Protein AF-A0A1G1JF28-F1 (afdb_monomer)

Secondary structure (DSSP, 8-state):
-----------------------------PPPP--PPPHHHHHHHHHHHH-STTTT-SS-HHHHSSGGGSPPHHHHTTS-HHHHHHHHHHHHHHHTTS-----TTSHHHHHHHHHHHHHHHTT-

Sequence (124 aa):
MKIPLLNRFMLSTGLTAVVLFGGAPGNFFGPPAASAASADVVAQGRELFKKKEGLGAKFACILCHKKKKAIKRSVVEKLDDAALAKVINKQIVAKSKGAKGIAEDGEQMQALIAYIRQEHITKG

Mean predicted aligned error: 14.96 Å

pLDDT: mean 72.87, std 17.5, range [36.94, 92.56]

Structure (mmCIF, N/CA/C/O backbone):
data_AF-A0A1G1JF28-F1
#
_entry.id   AF-A0A1G1JF28-F1
#
loop_
_atom_site.group_PDB
_atom_site.id
_atom_site.type_symbol
_atom_site.label_atom_id
_atom_site.label_alt_id
_atom_site.label_comp_id
_atom_site.label_asym_id
_atom_site.label_entity_id
_atom_site.label_seq_id
_atom_site.pdbx_PDB_ins_code
_atom_site.Cartn_x
_atom_site.Cartn_y
_atom_site.Cartn_z
_atom_site.occupancy
_atom_site.B_iso_or_equiv
_atom_site.auth_seq_id
_atom_site.auth_comp_id
_atom_site.auth_asym_id
_atom_site.auth_atom_id
_atom_site.pdbx_PDB_model_num
ATOM 1 N N . MET A 1 1 ? 17.512 -5.490 63.084 1.00 36.94 1 MET A N 1
ATOM 2 C CA . MET A 1 1 ? 18.983 -5.667 63.087 1.00 36.94 1 MET A CA 1
ATOM 3 C C . MET A 1 1 ? 19.350 -6.823 62.156 1.00 36.94 1 MET A C 1
ATOM 5 O O . MET A 1 1 ? 18.673 -7.835 62.228 1.00 36.94 1 MET A O 1
ATOM 9 N N . LYS A 1 2 ? 20.426 -6.652 61.364 1.00 42.00 2 LYS A N 1
ATOM 10 C CA . LYS A 1 2 ? 21.277 -7.664 60.681 1.00 42.00 2 LYS A CA 1
ATOM 11 C C . LYS A 1 2 ? 20.733 -8.472 59.475 1.00 42.00 2 LYS A C 1
ATOM 13 O O . LYS A 1 2 ? 20.124 -9.518 59.627 1.00 42.00 2 LYS A O 1
ATOM 18 N N . ILE A 1 3 ? 21.119 -8.000 58.282 1.00 57.66 3 ILE A N 1
ATOM 19 C CA . ILE A 1 3 ? 21.599 -8.776 57.105 1.00 57.66 3 ILE A CA 1
ATOM 20 C C . ILE A 1 3 ? 23.051 -9.203 57.452 1.00 57.66 3 ILE A C 1
ATOM 22 O O . ILE A 1 3 ? 23.701 -8.364 58.095 1.00 57.66 3 ILE A O 1
ATOM 26 N N . PRO A 1 4 ? 23.596 -10.417 57.150 1.00 54.12 4 PRO A N 1
ATOM 27 C CA . PRO A 1 4 ? 24.057 -10.808 55.789 1.00 54.12 4 PRO A CA 1
ATOM 28 C C . PRO A 1 4 ? 24.115 -12.350 55.526 1.00 54.12 4 PRO A C 1
ATOM 30 O O . PRO A 1 4 ? 23.864 -13.135 56.428 1.00 54.12 4 PRO A O 1
ATOM 33 N N . LEU A 1 5 ? 24.252 -12.902 54.312 1.00 49.56 5 LEU A N 1
ATOM 34 C CA . LEU A 1 5 ? 25.446 -13.088 53.459 1.00 49.56 5 LEU A CA 1
ATOM 35 C C . LEU A 1 5 ? 24.968 -13.919 52.239 1.00 49.56 5 LEU A C 1
ATOM 37 O O . LEU A 1 5 ? 24.290 -14.925 52.413 1.00 49.56 5 LEU A O 1
ATOM 41 N N . LEU A 1 6 ? 25.138 -13.455 50.998 1.00 52.81 6 LEU A N 1
ATOM 42 C CA . LEU A 1 6 ? 26.153 -13.956 50.051 1.00 52.81 6 LEU A CA 1
ATOM 43 C C . LEU A 1 6 ? 26.398 -15.473 50.113 1.00 52.81 6 LEU A C 1
ATOM 45 O O . LEU A 1 6 ? 27.219 -15.929 50.903 1.00 52.81 6 LEU A O 1
ATOM 49 N N . ASN A 1 7 ? 25.779 -16.220 49.192 1.00 49.62 7 ASN A N 1
ATOM 50 C CA . ASN A 1 7 ? 26.238 -17.559 48.836 1.00 49.62 7 ASN A CA 1
ATOM 51 C C . ASN A 1 7 ? 26.947 -17.497 47.479 1.00 49.62 7 ASN A C 1
ATOM 53 O O . ASN A 1 7 ? 26.349 -17.235 46.435 1.00 49.62 7 ASN A O 1
ATOM 57 N N . ARG A 1 8 ? 28.264 -17.660 47.550 1.00 55.97 8 ARG A N 1
ATOM 58 C CA . ARG A 1 8 ? 29.232 -17.680 46.459 1.00 55.97 8 ARG A CA 1
ATOM 59 C C . ARG A 1 8 ? 29.642 -19.143 46.256 1.00 55.97 8 ARG A C 1
ATOM 61 O O . ARG A 1 8 ? 29.697 -19.881 47.230 1.00 55.97 8 ARG A O 1
ATOM 68 N N . PHE A 1 9 ? 30.020 -19.482 45.024 1.00 48.28 9 PHE A N 1
ATOM 69 C CA . PHE A 1 9 ? 30.636 -20.743 44.580 1.00 48.28 9 PHE A CA 1
ATOM 70 C C . PHE A 1 9 ? 29.709 -21.952 44.373 1.00 48.28 9 PHE A C 1
ATOM 72 O O . PHE A 1 9 ? 29.339 -22.637 45.314 1.00 48.28 9 PHE A O 1
ATOM 79 N N . MET A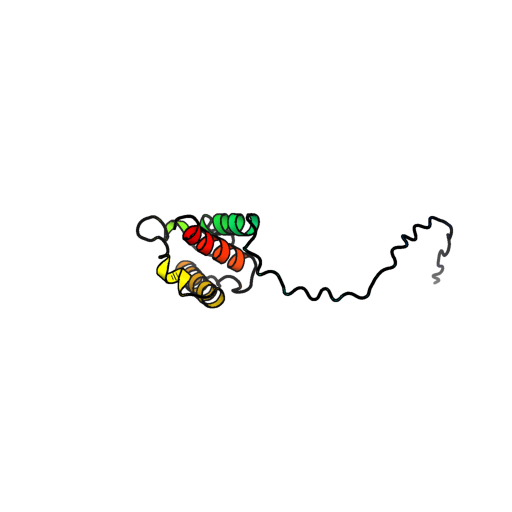 1 10 ? 29.542 -22.351 43.109 1.00 46.59 10 MET A N 1
ATOM 80 C CA . MET A 1 10 ? 30.342 -23.474 42.614 1.00 46.59 10 MET A CA 1
ATOM 81 C C . MET A 1 10 ? 30.805 -23.224 41.177 1.00 46.59 10 MET A C 1
ATOM 83 O O . MET A 1 10 ? 30.052 -22.824 40.295 1.00 46.59 10 MET A O 1
ATOM 87 N N . LEU A 1 11 ? 32.109 -23.410 41.032 1.00 48.62 11 LEU A N 1
ATOM 88 C CA . LEU A 1 11 ? 32.923 -23.455 39.830 1.00 48.62 11 LEU A CA 1
ATOM 89 C C . LEU A 1 11 ? 32.964 -24.918 39.346 1.00 48.62 11 LEU A C 1
ATOM 91 O O . LEU A 1 11 ? 32.755 -25.811 40.166 1.00 48.62 11 LEU A O 1
ATOM 95 N N . SER A 1 12 ? 33.409 -25.133 38.100 1.00 40.94 12 SER A N 1
ATOM 96 C CA . SER A 1 12 ? 33.856 -26.420 37.518 1.00 40.94 12 SER A CA 1
ATOM 97 C C . SER A 1 12 ? 32.749 -27.209 36.795 1.00 40.94 12 SER A C 1
ATOM 99 O O . SER A 1 12 ? 31.696 -27.433 37.367 1.00 40.94 12 SER A O 1
ATOM 101 N N . THR A 1 13 ? 32.883 -27.689 35.556 1.00 51.03 13 THR A N 1
ATOM 102 C CA . THR A 1 13 ? 33.975 -27.679 34.566 1.00 51.03 13 THR A CA 1
ATOM 103 C C . THR A 1 13 ? 33.406 -28.096 33.201 1.00 51.03 13 THR A C 1
ATOM 105 O O . THR A 1 13 ? 32.507 -28.925 33.144 1.00 51.03 13 THR A O 1
ATOM 108 N N . GLY A 1 14 ? 34.022 -27.603 32.121 1.00 44.19 14 GLY A N 1
ATOM 109 C CA . GLY A 1 14 ? 34.238 -28.365 30.884 1.00 44.19 14 GLY A CA 1
ATOM 110 C C . GLY A 1 14 ? 33.132 -28.320 29.823 1.00 44.19 14 GLY A C 1
ATOM 111 O O . GLY A 1 14 ? 32.048 -28.848 30.006 1.00 44.19 14 GLY A O 1
ATOM 112 N N . LEU A 1 15 ? 33.435 -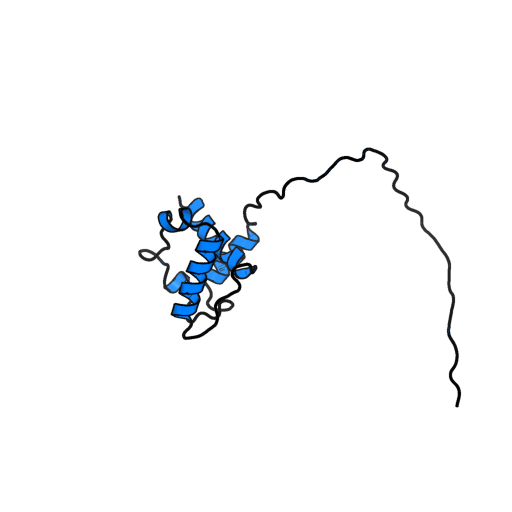27.780 28.643 1.00 54.00 15 LEU A N 1
ATOM 113 C CA . LEU A 1 15 ? 34.015 -28.577 27.560 1.00 54.00 15 LEU A CA 1
ATOM 114 C C . LEU A 1 15 ? 34.374 -27.643 26.399 1.00 54.00 15 LEU A C 1
ATOM 116 O O . LEU A 1 15 ? 33.573 -26.851 25.911 1.00 54.00 15 LEU A O 1
ATOM 120 N N . THR A 1 16 ? 35.630 -27.738 26.001 1.00 52.47 16 THR A N 1
ATOM 121 C CA . THR A 1 16 ? 36.274 -27.031 24.905 1.00 52.47 16 THR A CA 1
ATOM 122 C C . THR A 1 16 ? 35.661 -27.432 23.562 1.00 52.47 16 THR A C 1
ATOM 124 O O . THR A 1 16 ? 35.622 -28.614 23.236 1.00 52.47 16 THR A O 1
ATOM 127 N N . ALA A 1 17 ? 35.285 -26.456 22.739 1.00 48.19 17 ALA A N 1
ATOM 128 C CA . ALA A 1 17 ? 35.192 -26.631 21.292 1.00 48.19 17 ALA A CA 1
ATOM 129 C C . ALA A 1 17 ? 35.754 -25.377 20.615 1.00 48.19 17 ALA A C 1
ATOM 131 O O . ALA A 1 17 ? 35.035 -24.466 20.213 1.00 48.19 17 ALA A O 1
ATOM 132 N N . VAL A 1 18 ? 37.084 -25.320 20.549 1.00 48.59 18 VAL A N 1
ATOM 133 C CA . VAL A 1 18 ? 37.803 -24.424 19.643 1.00 48.59 18 VAL A CA 1
ATOM 134 C C . VAL A 1 18 ? 37.646 -25.011 18.244 1.00 48.59 18 VAL A C 1
ATOM 136 O O . VAL A 1 18 ? 38.226 -26.052 17.944 1.00 48.59 18 VAL A O 1
ATOM 139 N N . VAL A 1 19 ? 36.859 -24.357 17.392 1.00 53.56 19 VAL A N 1
ATOM 140 C CA . VAL A 1 19 ? 36.874 -24.628 15.953 1.00 53.56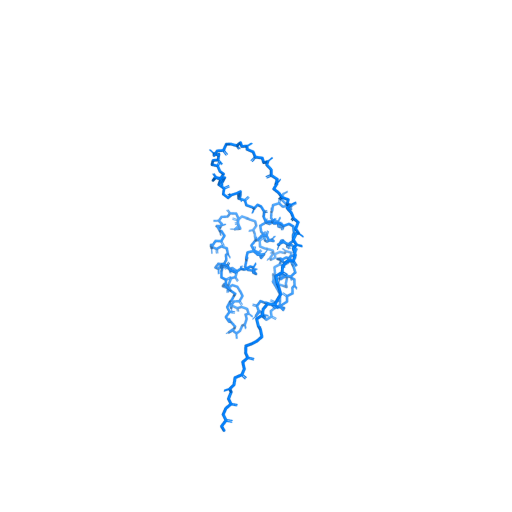 19 VAL A CA 1
ATOM 141 C C . VAL A 1 19 ? 37.878 -23.667 15.324 1.00 53.56 19 VAL A C 1
ATOM 143 O O . VAL A 1 19 ? 37.639 -22.468 15.203 1.00 53.56 19 VAL A O 1
ATOM 146 N N . LEU A 1 20 ? 39.040 -24.218 14.981 1.00 49.12 20 LEU A N 1
ATOM 147 C CA . LEU A 1 20 ? 40.067 -23.597 14.157 1.00 49.12 20 LEU A CA 1
ATOM 148 C C . LEU A 1 20 ? 39.579 -23.552 12.703 1.00 49.12 20 LEU A C 1
ATOM 150 O O . LEU A 1 20 ? 39.609 -24.569 12.019 1.00 49.12 20 LEU A O 1
ATOM 154 N N . PHE A 1 21 ? 39.215 -22.371 12.211 1.00 50.88 21 PHE A N 1
ATOM 155 C CA . PHE A 1 21 ? 39.352 -22.051 10.791 1.00 50.88 21 PHE A CA 1
ATOM 156 C C . PHE A 1 21 ? 40.107 -20.731 10.674 1.00 50.88 21 PHE A C 1
ATOM 158 O O . PHE A 1 21 ? 39.568 -19.651 10.903 1.00 50.88 21 PHE A O 1
ATOM 165 N N . GLY A 1 22 ? 41.400 -20.847 10.377 1.00 40.28 22 GLY A N 1
ATOM 166 C CA . GLY A 1 22 ? 42.190 -19.741 9.860 1.00 40.28 22 GLY A CA 1
ATOM 167 C C . GLY A 1 22 ? 41.814 -19.465 8.406 1.00 40.28 22 GLY A C 1
ATOM 168 O O . GLY A 1 22 ? 41.529 -20.395 7.653 1.00 40.28 22 GLY A O 1
ATOM 169 N N . GLY A 1 23 ? 41.849 -18.193 8.009 1.00 42.84 23 GLY A N 1
ATOM 170 C CA . GLY A 1 23 ? 41.817 -17.811 6.597 1.00 42.84 23 GLY A CA 1
ATOM 171 C C . GLY A 1 23 ? 41.100 -16.495 6.297 1.00 42.84 23 GLY A C 1
ATOM 172 O O . GLY A 1 23 ? 39.893 -16.488 6.109 1.00 42.84 23 GLY A O 1
ATOM 173 N N . ALA A 1 24 ? 41.906 -15.441 6.135 1.00 50.19 24 ALA A N 1
ATOM 174 C CA . ALA A 1 24 ? 41.658 -14.182 5.418 1.00 50.19 24 ALA A CA 1
ATOM 175 C C . ALA A 1 24 ? 40.762 -13.084 6.058 1.00 50.19 24 ALA A C 1
ATOM 177 O O . ALA A 1 24 ? 39.587 -13.308 6.343 1.00 50.19 24 ALA A O 1
ATOM 178 N N . PRO A 1 25 ? 41.271 -11.835 6.173 1.00 58.50 25 PRO A N 1
ATOM 179 C CA . PRO A 1 25 ? 40.449 -10.645 6.354 1.00 58.50 25 PRO A CA 1
ATOM 180 C C . PRO A 1 25 ? 39.892 -10.231 4.985 1.00 58.50 25 PRO A C 1
ATOM 182 O O . PRO A 1 25 ? 40.537 -9.528 4.210 1.00 58.50 25 PRO A O 1
ATOM 185 N N . GLY A 1 26 ? 38.705 -10.730 4.655 1.00 42.88 26 GLY A N 1
ATOM 186 C CA . GLY A 1 26 ? 37.982 -10.372 3.440 1.00 42.88 26 GLY A CA 1
ATOM 187 C C . GLY A 1 26 ? 36.751 -9.548 3.778 1.00 42.88 26 GLY A C 1
ATOM 188 O O . GLY A 1 26 ? 35.816 -10.057 4.388 1.00 42.88 26 GLY A O 1
ATOM 189 N N . ASN A 1 27 ? 36.761 -8.279 3.371 1.00 59.75 27 ASN A N 1
ATOM 190 C CA . ASN A 1 27 ? 35.597 -7.402 3.294 1.00 59.75 27 ASN A CA 1
ATOM 191 C C . ASN A 1 27 ? 34.347 -8.149 2.798 1.00 59.75 27 ASN A C 1
ATOM 193 O O . ASN A 1 27 ? 34.251 -8.478 1.618 1.00 59.75 27 ASN A O 1
ATOM 197 N N . PHE A 1 28 ? 33.345 -8.286 3.663 1.00 55.09 28 PHE A N 1
ATOM 198 C CA . PHE A 1 28 ? 31.952 -8.471 3.256 1.00 55.09 28 PHE A CA 1
ATOM 199 C C . PHE A 1 28 ? 31.147 -7.214 3.607 1.00 55.09 28 PHE A C 1
ATOM 201 O O . PHE A 1 28 ? 30.182 -7.249 4.360 1.00 55.09 28 PHE A O 1
ATOM 208 N N . PHE A 1 29 ? 31.534 -6.081 3.015 1.00 55.16 29 PHE A N 1
ATOM 209 C CA . PHE A 1 29 ? 30.567 -5.041 2.658 1.00 55.16 29 PHE A CA 1
ATOM 210 C C . PHE A 1 29 ? 29.980 -5.430 1.299 1.00 55.16 29 PHE A C 1
ATOM 212 O O . PHE A 1 29 ? 30.320 -4.873 0.257 1.00 55.16 29 PHE A O 1
ATOM 219 N N . GLY A 1 30 ? 29.137 -6.463 1.306 1.00 40.84 30 GLY A N 1
ATOM 220 C CA . GLY A 1 30 ? 28.209 -6.664 0.204 1.00 40.84 30 GLY A CA 1
ATOM 221 C C . GLY A 1 30 ? 27.192 -5.519 0.254 1.00 40.84 30 GLY A C 1
ATOM 222 O O . GLY A 1 30 ? 26.640 -5.281 1.332 1.00 40.84 30 GLY A O 1
ATOM 223 N N . PRO A 1 31 ? 26.950 -4.775 -0.840 1.00 45.66 31 PRO A N 1
ATOM 224 C CA . PRO A 1 31 ? 25.845 -3.823 -0.875 1.00 45.66 31 PRO A CA 1
ATOM 225 C C . PRO A 1 31 ? 24.553 -4.568 -0.509 1.00 45.66 31 PRO A C 1
ATOM 227 O O . PRO A 1 31 ? 24.418 -5.737 -0.891 1.00 45.66 31 PRO A O 1
ATOM 230 N N . PRO A 1 32 ? 23.616 -3.949 0.236 1.00 45.78 32 PRO A N 1
ATOM 231 C CA . PRO A 1 32 ? 22.354 -4.599 0.542 1.00 45.78 32 PRO A CA 1
ATOM 232 C C . PRO A 1 32 ? 21.727 -5.011 -0.786 1.00 45.78 32 PRO A C 1
ATOM 234 O O . PRO A 1 32 ? 21.454 -4.166 -1.641 1.00 45.78 32 PRO A O 1
ATOM 237 N N . ALA A 1 33 ? 21.567 -6.322 -0.981 1.00 47.44 33 ALA A N 1
ATOM 238 C CA . ALA A 1 33 ? 20.788 -6.846 -2.082 1.00 47.44 33 ALA A CA 1
ATOM 239 C C . ALA A 1 33 ? 19.448 -6.114 -2.031 1.00 47.44 33 ALA A C 1
ATOM 241 O O . ALA A 1 33 ? 18.779 -6.139 -0.995 1.00 47.44 33 ALA A O 1
ATOM 242 N N . ALA A 1 34 ? 19.109 -5.401 -3.107 1.00 51.75 34 ALA A N 1
ATOM 243 C CA . ALA A 1 34 ? 17.794 -4.814 -3.286 1.00 51.75 34 ALA A CA 1
ATOM 244 C C . ALA A 1 34 ? 16.794 -5.968 -3.180 1.00 51.75 34 ALA A C 1
ATOM 246 O O . ALA A 1 34 ? 16.618 -6.746 -4.117 1.00 51.75 34 ALA A O 1
ATOM 247 N N . SER A 1 35 ? 16.264 -6.153 -1.973 1.00 48.59 35 SER A N 1
ATOM 248 C CA . SER A 1 35 ? 15.440 -7.293 -1.624 1.00 48.59 35 SER A CA 1
ATOM 249 C C . SER A 1 35 ? 14.144 -7.124 -2.390 1.00 48.59 35 SER A C 1
ATOM 251 O O . SER A 1 35 ? 13.306 -6.292 -2.040 1.00 48.59 35 SER A O 1
ATOM 253 N N . ALA A 1 36 ? 13.996 -7.872 -3.484 1.00 58.12 36 ALA A N 1
ATOM 254 C CA . ALA A 1 36 ? 12.677 -8.147 -4.016 1.00 58.12 36 ALA A CA 1
ATOM 255 C C . ALA A 1 36 ? 11.843 -8.649 -2.832 1.00 58.12 36 ALA A C 1
ATOM 257 O O . ALA A 1 36 ? 12.248 -9.602 -2.166 1.00 58.12 36 ALA A O 1
ATOM 258 N N . ALA A 1 37 ? 10.750 -7.947 -2.517 1.00 65.81 37 ALA A N 1
ATOM 2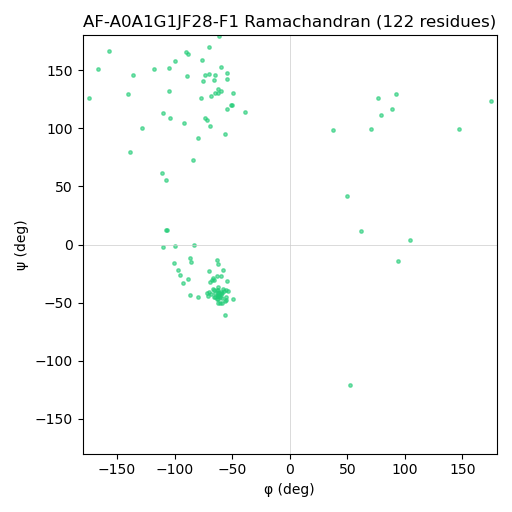59 C CA . ALA A 1 37 ? 9.962 -8.233 -1.326 1.00 65.81 37 ALA A CA 1
ATOM 260 C C . ALA A 1 37 ? 9.651 -9.734 -1.245 1.00 65.81 37 ALA A C 1
ATOM 262 O O . ALA A 1 37 ? 9.218 -10.335 -2.233 1.00 65.81 37 ALA A O 1
ATOM 263 N N . SER A 1 38 ? 9.904 -10.345 -0.084 1.00 80.31 38 SER A N 1
ATOM 264 C CA . SER A 1 38 ? 9.669 -11.776 0.095 1.00 80.31 38 SER A CA 1
ATOM 265 C C . SER A 1 38 ? 8.192 -12.109 -0.140 1.00 80.31 38 SER A C 1
ATOM 267 O O . SER A 1 38 ? 7.302 -11.276 0.067 1.00 80.31 38 SER A O 1
ATOM 269 N N . ALA A 1 39 ? 7.911 -13.342 -0.571 1.00 84.62 39 ALA A N 1
ATOM 270 C CA . ALA A 1 39 ? 6.541 -13.796 -0.819 1.00 84.62 39 ALA A CA 1
ATOM 271 C C . ALA A 1 39 ? 5.628 -13.597 0.408 1.00 84.62 39 ALA A C 1
ATOM 273 O O . ALA A 1 39 ? 4.443 -13.290 0.255 1.00 84.62 39 ALA A O 1
ATOM 274 N N . ASP A 1 40 ? 6.196 -13.688 1.613 1.00 86.25 40 ASP A N 1
ATOM 275 C CA . ASP A 1 40 ? 5.502 -13.442 2.877 1.00 86.25 40 ASP A CA 1
ATOM 276 C C . ASP A 1 40 ? 5.066 -11.979 3.030 1.00 86.25 40 ASP A C 1
ATOM 278 O O . ASP A 1 40 ? 3.910 -11.711 3.361 1.00 86.25 40 ASP A O 1
ATOM 282 N N . VAL A 1 41 ? 5.945 -11.022 2.715 1.00 89.00 41 VAL A N 1
ATOM 283 C CA . VAL A 1 41 ? 5.639 -9.579 2.767 1.00 89.00 41 VAL A CA 1
ATOM 284 C C . VAL A 1 41 ? 4.517 -9.230 1.787 1.00 89.00 41 VAL A C 1
ATOM 286 O O . VAL A 1 41 ? 3.602 -8.466 2.098 1.00 89.00 41 VAL A O 1
ATOM 289 N N . VAL A 1 42 ? 4.525 -9.848 0.608 1.00 89.44 42 VAL A N 1
ATOM 290 C CA . VAL A 1 42 ? 3.465 -9.670 -0.392 1.00 89.44 42 VAL A CA 1
ATOM 291 C C . VAL A 1 42 ? 2.151 -10.281 0.094 1.00 89.44 42 VAL A C 1
ATOM 293 O O . VAL A 1 42 ? 1.089 -9.674 -0.077 1.00 89.44 42 VAL A O 1
ATOM 296 N N . ALA A 1 43 ? 2.184 -11.476 0.691 1.00 90.19 43 ALA A N 1
ATOM 297 C CA . ALA A 1 43 ? 0.992 -12.124 1.230 1.00 90.19 43 ALA A CA 1
ATOM 298 C C . ALA A 1 43 ? 0.350 -11.276 2.339 1.00 90.19 43 ALA A C 1
ATOM 300 O O . ALA A 1 43 ? -0.864 -11.053 2.312 1.00 90.19 43 ALA A O 1
ATOM 301 N N . GLN A 1 44 ? 1.164 -10.716 3.237 1.00 89.69 44 GLN A N 1
ATOM 302 C CA . GLN A 1 44 ? 0.722 -9.748 4.244 1.00 89.69 44 GLN A CA 1
ATOM 303 C C . GLN A 1 44 ? 0.095 -8.507 3.597 1.00 89.69 44 GLN A C 1
ATOM 305 O O . GLN A 1 44 ? -1.00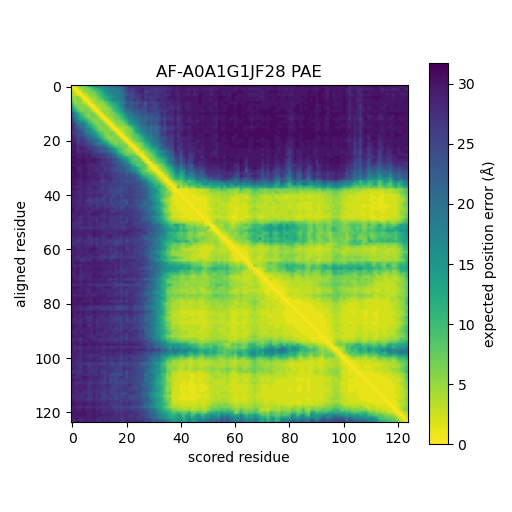5 -8.096 3.971 1.00 89.69 44 GLN A O 1
ATOM 310 N N . GLY A 1 45 ? 0.728 -7.949 2.562 1.00 90.38 45 GLY A N 1
ATOM 311 C CA . GLY A 1 45 ? 0.184 -6.821 1.807 1.00 90.38 45 GLY A CA 1
ATOM 312 C C . GLY A 1 45 ? -1.165 -7.128 1.158 1.00 90.38 45 GLY A C 1
ATOM 313 O O . GLY A 1 45 ? -2.088 -6.313 1.211 1.00 90.38 45 GLY A O 1
ATOM 314 N N . ARG A 1 46 ? -1.327 -8.334 0.601 1.00 90.75 46 ARG A N 1
ATOM 315 C CA . ARG A 1 46 ? -2.598 -8.812 0.040 1.00 90.75 46 ARG A CA 1
ATOM 316 C C . ARG A 1 46 ? -3.678 -8.899 1.112 1.00 90.75 46 ARG A C 1
ATOM 318 O O . ARG A 1 46 ? -4.825 -8.535 0.844 1.00 90.75 46 ARG A O 1
ATOM 325 N N . GLU A 1 47 ? -3.342 -9.416 2.290 1.00 90.94 47 GLU A N 1
ATOM 326 C CA . GLU A 1 47 ? -4.275 -9.496 3.411 1.00 90.94 47 GLU A CA 1
ATOM 327 C C . GLU A 1 47 ? -4.726 -8.106 3.861 1.00 90.94 47 GLU A C 1
ATOM 329 O O . GLU A 1 47 ? -5.932 -7.856 3.910 1.00 90.94 47 GLU A O 1
ATOM 334 N N . LEU A 1 48 ? -3.781 -7.189 4.090 1.00 88.81 48 LEU A N 1
ATOM 335 C CA . LEU A 1 48 ? -4.058 -5.795 4.446 1.00 88.81 48 LEU A CA 1
ATOM 336 C C . LEU A 1 48 ? -4.915 -5.104 3.380 1.00 88.81 48 LEU A C 1
ATOM 338 O O . LEU A 1 48 ? -5.840 -4.367 3.696 1.00 88.81 48 LEU A O 1
ATOM 342 N N . PHE A 1 49 ? -4.675 -5.384 2.100 1.00 88.81 49 PHE A N 1
ATOM 343 C CA . PHE A 1 49 ? -5.470 -4.818 1.013 1.00 88.81 49 PHE A CA 1
ATOM 344 C C . PHE A 1 49 ? -6.922 -5.337 0.986 1.00 88.81 49 PHE A C 1
ATOM 346 O O . PHE A 1 49 ? -7.838 -4.639 0.531 1.00 88.81 49 PHE A O 1
ATOM 353 N N . LYS A 1 50 ? -7.146 -6.577 1.438 1.00 88.88 50 LYS A N 1
ATOM 354 C CA . LYS A 1 50 ? -8.462 -7.237 1.452 1.00 88.88 50 LYS A CA 1
ATOM 355 C C . LYS A 1 50 ? -9.261 -6.975 2.726 1.00 88.88 50 LYS A C 1
ATOM 357 O O . LYS A 1 50 ? -10.491 -6.995 2.665 1.00 88.88 50 LYS A O 1
ATOM 362 N N . LYS A 1 51 ? -8.584 -6.756 3.850 1.00 83.56 51 LYS A N 1
ATOM 363 C CA . LYS A 1 51 ? -9.180 -6.551 5.173 1.00 83.56 51 LYS A CA 1
ATOM 364 C C . LYS A 1 51 ? -9.232 -5.057 5.507 1.00 83.56 51 LYS A C 1
ATOM 366 O O . LYS A 1 51 ? -8.545 -4.239 4.904 1.00 83.56 51 LYS A O 1
ATOM 371 N N . LYS A 1 52 ? -10.126 -4.677 6.419 1.00 71.25 52 LYS A N 1
ATOM 372 C CA . LYS A 1 52 ? -10.167 -3.309 6.976 1.00 71.25 52 LYS A CA 1
ATOM 373 C C . LYS A 1 52 ? -9.387 -3.238 8.291 1.00 71.25 52 LYS A C 1
ATOM 375 O O . LYS A 1 52 ? -8.915 -2.169 8.678 1.00 71.25 52 LYS A O 1
ATOM 380 N N . GLU A 1 53 ? -9.285 -4.375 8.980 1.00 70.62 53 GLU A N 1
ATOM 381 C CA . GLU A 1 53 ? -8.552 -4.526 10.226 1.00 70.62 53 GLU A CA 1
ATOM 382 C C . GLU A 1 53 ? -7.059 -4.238 9.996 1.00 70.62 53 GLU A C 1
ATOM 384 O O . GLU A 1 53 ? -6.473 -4.699 9.021 1.00 70.62 53 GLU A O 1
ATOM 389 N N . GLY A 1 54 ? -6.450 -3.449 10.886 1.00 66.69 54 GLY A N 1
ATOM 390 C CA . GLY A 1 54 ? -5.019 -3.121 10.842 1.00 66.69 54 GLY A CA 1
ATOM 391 C C . GLY A 1 54 ? -4.641 -1.826 10.114 1.00 66.69 54 GLY A C 1
ATOM 392 O O . GLY A 1 54 ? -3.531 -1.354 10.322 1.00 66.69 54 GLY A O 1
ATOM 393 N N . LEU A 1 55 ? -5.542 -1.212 9.331 1.00 68.06 55 LEU A N 1
ATOM 394 C CA . LEU A 1 55 ? -5.257 0.021 8.565 1.00 68.06 55 LEU A CA 1
ATOM 395 C C . LEU A 1 55 ? -5.973 1.279 9.084 1.00 68.06 55 LEU A C 1
ATOM 397 O O . LEU A 1 55 ? -5.835 2.354 8.505 1.00 68.06 55 LEU A O 1
ATOM 401 N N . GLY A 1 56 ? -6.808 1.152 10.120 1.00 67.81 56 GLY A N 1
ATOM 402 C CA . GLY A 1 56 ? -7.631 2.263 10.620 1.00 67.81 56 GLY A CA 1
ATOM 403 C C . GLY A 1 56 ? -8.645 2.803 9.597 1.00 67.81 56 GLY A C 1
ATOM 404 O O . GLY A 1 56 ? -9.221 3.868 9.806 1.00 67.81 56 GLY A O 1
ATOM 405 N N . ALA A 1 57 ? -8.864 2.092 8.484 1.00 69.62 57 ALA A N 1
ATOM 406 C CA . ALA A 1 57 ? -9.731 2.499 7.384 1.00 69.62 57 ALA A CA 1
ATOM 407 C C . ALA A 1 57 ? -11.178 2.034 7.572 1.00 69.62 57 ALA A C 1
ATOM 409 O O . ALA A 1 57 ? -11.447 0.932 8.047 1.00 69.62 57 ALA A O 1
ATOM 410 N N . LYS A 1 58 ? -12.142 2.854 7.127 1.00 70.00 58 LYS A N 1
ATOM 411 C CA . LYS A 1 58 ? -13.570 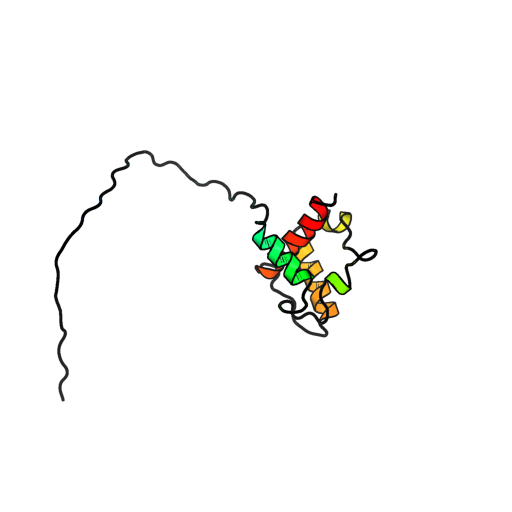2.489 7.177 1.00 70.00 58 LYS A CA 1
ATOM 412 C C . LYS A 1 58 ? -13.903 1.304 6.262 1.00 70.00 58 LYS A C 1
ATOM 414 O O . LYS A 1 58 ? -14.833 0.548 6.537 1.00 70.00 58 LYS A O 1
ATOM 419 N N . PHE A 1 59 ? -13.168 1.165 5.163 1.00 77.19 59 PHE A N 1
ATOM 420 C CA . PHE A 1 59 ? -13.367 0.140 4.145 1.00 77.19 59 PHE A CA 1
ATOM 421 C C . PHE A 1 59 ? -12.021 -0.454 3.737 1.00 77.19 59 PHE A C 1
ATOM 423 O O . PHE A 1 59 ? -11.031 0.271 3.669 1.00 77.19 59 PHE A O 1
ATOM 430 N N . ALA A 1 60 ? -12.007 -1.746 3.410 1.00 83.69 60 ALA A N 1
ATOM 431 C CA . ALA A 1 60 ? -10.840 -2.395 2.823 1.00 83.69 60 ALA A CA 1
ATOM 432 C C . ALA A 1 60 ? -10.531 -1.828 1.428 1.00 83.69 60 ALA A C 1
ATOM 434 O O . ALA A 1 60 ? -11.452 -1.523 0.657 1.00 83.69 60 ALA A O 1
ATOM 435 N N . CYS A 1 61 ? -9.248 -1.757 1.068 1.00 85.06 61 CYS A N 1
ATOM 436 C CA . CYS A 1 61 ? -8.782 -1.195 -0.205 1.00 85.06 61 CYS A CA 1
ATOM 437 C C . CYS A 1 61 ? -9.449 -1.870 -1.417 1.00 85.06 61 CYS A C 1
ATOM 439 O O . CYS A 1 61 ? -9.872 -1.195 -2.362 1.00 85.06 61 CYS A O 1
ATOM 441 N N . ILE A 1 62 ? -9.650 -3.192 -1.355 1.00 85.00 62 ILE A N 1
ATOM 442 C CA . ILE A 1 62 ? -10.303 -3.983 -2.409 1.00 85.00 62 ILE A CA 1
ATOM 443 C C . ILE A 1 62 ? -11.741 -3.543 -2.729 1.00 85.00 62 ILE A C 1
ATOM 445 O O . ILE A 1 62 ? -12.207 -3.716 -3.857 1.00 85.00 62 ILE A O 1
ATOM 449 N N . LEU A 1 63 ? -12.465 -2.954 -1.772 1.00 81.94 63 LEU A N 1
ATOM 450 C CA . LEU A 1 63 ? -13.850 -2.531 -1.998 1.00 81.94 63 LEU A CA 1
ATOM 451 C C . LEU A 1 63 ? -13.927 -1.340 -2.959 1.00 81.94 63 LEU A C 1
ATOM 453 O O . LEU A 1 63 ? -14.877 -1.247 -3.742 1.00 81.94 63 LEU A O 1
ATOM 457 N N . CYS A 1 64 ? -12.914 -0.469 -2.941 1.00 82.50 64 CYS A N 1
ATOM 458 C CA . CYS A 1 64 ? -12.798 0.668 -3.852 1.00 82.50 64 CYS A CA 1
ATOM 459 C C . CYS A 1 64 ? -11.984 0.337 -5.110 1.00 82.50 64 CYS A C 1
ATOM 461 O O . CYS A 1 64 ? -12.316 0.843 -6.182 1.00 82.50 64 CYS A O 1
ATOM 463 N N . HIS A 1 65 ? -10.978 -0.536 -5.004 1.00 84.12 65 HIS A N 1
ATOM 464 C CA . HIS A 1 65 ? -10.010 -0.824 -6.064 1.00 84.12 65 HIS A CA 1
ATOM 465 C C . HIS A 1 65 ? -10.203 -2.201 -6.713 1.00 84.12 65 HIS A C 1
ATOM 467 O O . HIS A 1 65 ? -9.284 -3.012 -6.788 1.00 84.12 65 HIS A O 1
ATOM 473 N N . LYS A 1 66 ? -11.414 -2.462 -7.219 1.00 76.75 66 LYS A N 1
ATOM 474 C CA . LYS A 1 66 ? -11.746 -3.672 -7.990 1.00 76.75 66 LYS A CA 1
ATOM 475 C C . LYS A 1 66 ? -12.179 -3.340 -9.417 1.00 76.75 66 LYS A C 1
ATOM 477 O O . LYS A 1 66 ? -12.798 -2.301 -9.665 1.00 76.75 66 LYS A O 1
ATOM 482 N N . LYS A 1 67 ? -11.935 -4.267 -10.350 1.00 75.50 67 LYS A N 1
ATOM 483 C CA . LYS A 1 67 ? -12.377 -4.186 -11.756 1.00 75.50 67 LYS A CA 1
ATOM 484 C C . LYS A 1 67 ? -11.965 -2.845 -12.398 1.00 75.50 67 LYS A C 1
ATOM 486 O O . LYS A 1 67 ? -10.793 -2.497 -12.393 1.00 75.50 67 LYS A O 1
ATOM 491 N N . LYS A 1 68 ? -12.934 -2.057 -12.882 1.00 67.94 68 LYS A N 1
ATOM 492 C CA . LYS A 1 68 ? -12.737 -0.760 -13.559 1.00 67.94 68 LYS A CA 1
ATOM 493 C C . LYS A 1 68 ? -12.104 0.334 -12.681 1.00 67.94 68 LYS A C 1
ATOM 495 O O . LYS A 1 68 ? -11.699 1.361 -13.209 1.00 67.94 68 LYS A O 1
ATOM 500 N N . LYS A 1 69 ? -12.045 0.138 -11.358 1.00 76.19 69 LYS A N 1
ATOM 501 C CA . LYS A 1 69 ? -11.408 1.059 -10.397 1.00 76.19 69 LYS A CA 1
ATOM 502 C C . LYS A 1 69 ? -10.081 0.521 -9.846 1.00 76.19 69 LYS A C 1
ATOM 504 O O . LYS A 1 69 ? -9.577 1.045 -8.852 1.00 76.19 69 LYS A O 1
ATOM 509 N N . ALA A 1 70 ? -9.538 -0.536 -10.454 1.00 80.25 70 ALA A N 1
ATOM 510 C CA . ALA A 1 70 ? -8.207 -1.025 -10.125 1.00 80.25 70 ALA A CA 1
ATOM 511 C C . ALA A 1 70 ? -7.176 0.105 -10.247 1.00 80.25 70 ALA A C 1
ATOM 513 O O . ALA A 1 70 ? -7.322 1.025 -11.059 1.00 80.25 70 ALA A O 1
ATOM 514 N N . ILE A 1 71 ? -6.149 0.035 -9.408 1.00 82.50 71 ILE A N 1
ATOM 515 C CA . ILE A 1 71 ? -5.022 0.959 -9.468 1.00 82.50 71 ILE A CA 1
ATOM 516 C C . ILE A 1 71 ? -4.392 0.812 -10.861 1.00 82.50 71 ILE A C 1
ATOM 518 O O . ILE A 1 71 ? -4.229 -0.296 -11.366 1.00 82.50 71 ILE A O 1
ATOM 522 N N . LYS A 1 72 ? -4.131 1.928 -11.546 1.00 84.06 72 LYS A N 1
ATOM 523 C CA . LYS A 1 72 ? -3.556 1.883 -12.895 1.00 84.06 72 LYS A CA 1
ATOM 524 C C . LYS A 1 72 ? -2.065 1.572 -12.790 1.00 84.06 72 LYS A C 1
ATOM 526 O O . LYS A 1 72 ? -1.343 2.332 -12.148 1.00 84.06 72 LYS A O 1
ATOM 531 N N . ARG A 1 73 ? -1.601 0.537 -13.499 1.00 84.75 73 ARG A N 1
ATOM 532 C CA . ARG A 1 73 ? -0.176 0.167 -13.592 1.00 84.75 73 ARG A CA 1
ATOM 533 C C . ARG A 1 73 ? 0.716 1.365 -13.937 1.00 84.75 73 ARG A C 1
ATOM 535 O O . ARG A 1 73 ? 1.669 1.643 -13.223 1.00 84.75 73 ARG A O 1
ATOM 542 N N . SER A 1 74 ? 0.316 2.146 -14.940 1.00 85.94 74 SER A N 1
ATOM 543 C CA . SER A 1 74 ? 1.048 3.336 -15.396 1.00 85.94 74 SER A CA 1
ATOM 544 C C . SER A 1 74 ? 1.182 4.453 -14.357 1.00 85.94 74 SER A C 1
ATOM 546 O O . SER A 1 74 ? 1.995 5.353 -14.543 1.00 85.94 74 SER A O 1
ATOM 548 N N . VAL A 1 75 ? 0.377 4.440 -13.290 1.00 84.94 75 VAL A N 1
ATOM 549 C CA . VAL A 1 75 ? 0.530 5.363 -12.157 1.00 84.94 75 VAL A CA 1
ATOM 550 C C . VAL A 1 75 ? 1.526 4.790 -11.153 1.00 84.94 75 VAL A C 1
ATOM 552 O O . VAL A 1 75 ? 2.390 5.521 -10.693 1.00 84.94 75 VAL A O 1
ATOM 555 N N . VAL A 1 76 ? 1.448 3.492 -10.851 1.00 86.06 76 VAL A N 1
ATOM 556 C CA . VAL A 1 76 ? 2.340 2.821 -9.886 1.00 86.06 76 VAL A CA 1
ATOM 557 C C . VAL A 1 76 ? 3.790 2.798 -10.370 1.00 86.06 76 VAL A C 1
ATOM 559 O O . VAL A 1 76 ? 4.698 3.020 -9.581 1.00 86.06 76 VAL A O 1
ATOM 562 N N . GLU A 1 77 ? 4.020 2.584 -11.666 1.00 85.75 77 GLU A N 1
ATOM 563 C CA . GLU A 1 77 ? 5.372 2.573 -12.248 1.00 85.75 77 GLU A CA 1
ATOM 564 C C . GLU A 1 77 ? 6.033 3.959 -12.281 1.00 85.75 77 GLU A C 1
ATOM 566 O O . GLU A 1 77 ? 7.254 4.051 -12.319 1.00 85.75 77 GLU A O 1
ATOM 571 N N . LYS A 1 78 ? 5.243 5.040 -12.248 1.00 88.12 78 LYS A N 1
ATOM 572 C CA . LYS A 1 78 ? 5.753 6.424 -12.230 1.00 88.12 78 LYS A CA 1
ATOM 573 C C . LYS A 1 78 ? 6.070 6.938 -10.829 1.00 88.12 78 LYS A C 1
ATOM 575 O O . LYS A 1 78 ? 6.637 8.019 -10.706 1.00 88.12 78 LYS A O 1
ATOM 580 N N . LEU A 1 79 ? 5.643 6.218 -9.797 1.00 88.44 79 LEU A N 1
ATOM 581 C CA . LEU A 1 79 ? 5.845 6.592 -8.405 1.00 88.44 79 LEU A CA 1
ATOM 582 C C . LEU A 1 79 ? 6.950 5.717 -7.816 1.00 88.44 79 LEU A C 1
ATOM 584 O O . LEU A 1 79 ? 6.923 4.492 -7.946 1.00 88.44 79 LEU A O 1
ATOM 588 N N . ASP A 1 80 ? 7.902 6.343 -7.137 1.00 90.81 80 ASP A N 1
ATOM 589 C CA . ASP A 1 80 ? 8.804 5.663 -6.213 1.00 90.81 80 ASP A CA 1
ATOM 590 C C . ASP A 1 80 ? 8.044 5.217 -4.948 1.00 90.81 80 ASP A C 1
ATOM 592 O O . ASP A 1 80 ? 6.881 5.578 -4.737 1.00 90.81 80 ASP A O 1
ATOM 596 N N . ASP A 1 81 ? 8.679 4.403 -4.105 1.00 89.00 81 ASP A N 1
ATOM 597 C CA . ASP A 1 81 ? 8.029 3.829 -2.919 1.00 89.00 81 ASP A CA 1
ATOM 598 C C . ASP A 1 81 ? 7.574 4.894 -1.919 1.00 89.00 81 ASP A C 1
ATOM 600 O O . ASP A 1 81 ? 6.478 4.781 -1.368 1.00 89.00 81 ASP A O 1
ATOM 604 N N . ALA A 1 82 ? 8.341 5.974 -1.743 1.00 89.62 82 ALA A N 1
ATOM 605 C CA . ALA A 1 82 ? 7.969 7.045 -0.823 1.00 89.62 82 ALA A CA 1
ATOM 606 C C . ALA A 1 82 ? 6.767 7.846 -1.348 1.00 89.62 82 ALA A C 1
ATOM 608 O O . ALA A 1 82 ? 5.850 8.178 -0.590 1.00 89.62 82 ALA A O 1
ATOM 609 N N . ALA A 1 83 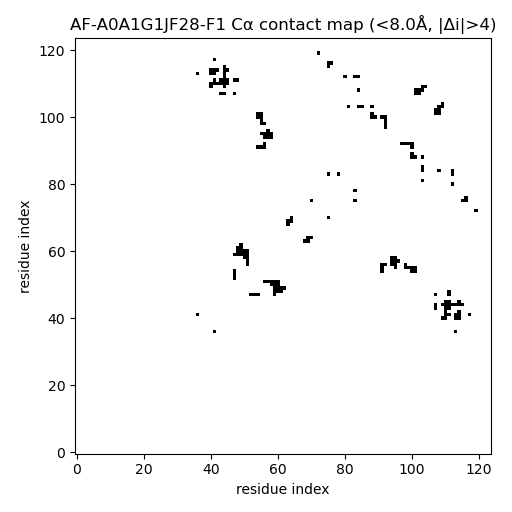? 6.712 8.135 -2.652 1.00 90.94 83 ALA A N 1
ATOM 610 C CA . ALA A 1 83 ? 5.536 8.771 -3.242 1.00 90.94 83 ALA A CA 1
ATOM 611 C C . ALA A 1 83 ? 4.306 7.850 -3.214 1.00 90.94 83 ALA A C 1
ATOM 613 O O . ALA A 1 83 ? 3.192 8.310 -2.940 1.00 90.94 83 ALA A O 1
ATOM 614 N N . LEU A 1 84 ? 4.491 6.548 -3.447 1.00 89.81 84 LEU A N 1
ATOM 615 C CA . LEU A 1 84 ? 3.415 5.566 -3.366 1.00 89.81 84 LEU A CA 1
ATOM 616 C C . LEU A 1 84 ? 2.870 5.444 -1.933 1.00 89.81 84 LEU A C 1
ATOM 618 O O . LEU A 1 84 ? 1.649 5.450 -1.759 1.00 89.81 84 LEU A O 1
ATOM 622 N N . ALA A 1 85 ? 3.740 5.444 -0.917 1.00 91.44 85 ALA A N 1
ATOM 623 C CA . ALA A 1 85 ? 3.358 5.461 0.496 1.00 91.44 85 ALA A CA 1
ATOM 624 C C . ALA A 1 85 ? 2.448 6.654 0.828 1.00 91.44 85 ALA A C 1
ATOM 626 O O . ALA A 1 85 ? 1.356 6.484 1.380 1.00 91.44 85 ALA A O 1
ATOM 627 N N . LYS A 1 86 ? 2.837 7.862 0.401 1.00 91.62 86 LYS A N 1
ATOM 628 C CA . LYS A 1 86 ? 2.040 9.089 0.584 1.00 91.62 86 LYS A CA 1
ATOM 629 C C . LYS A 1 86 ? 0.666 8.989 -0.070 1.00 91.62 86 LYS A C 1
ATOM 631 O O . LYS A 1 86 ? -0.339 9.410 0.508 1.00 91.62 86 LYS A O 1
ATOM 636 N N . VAL A 1 87 ? 0.593 8.426 -1.279 1.00 90.69 87 VAL A N 1
ATOM 637 C CA . VAL A 1 87 ? -0.679 8.225 -1.990 1.00 90.69 87 VAL A CA 1
ATOM 638 C C . VAL A 1 87 ? -1.574 7.237 -1.243 1.00 90.69 87 VAL A C 1
ATOM 640 O O . VAL A 1 87 ? -2.761 7.522 -1.068 1.00 90.69 87 VAL A O 1
ATOM 643 N N . ILE A 1 88 ? -1.024 6.115 -0.772 1.00 89.38 88 ILE A N 1
ATOM 644 C CA . ILE A 1 88 ? -1.755 5.121 0.026 1.00 89.38 88 ILE A CA 1
ATO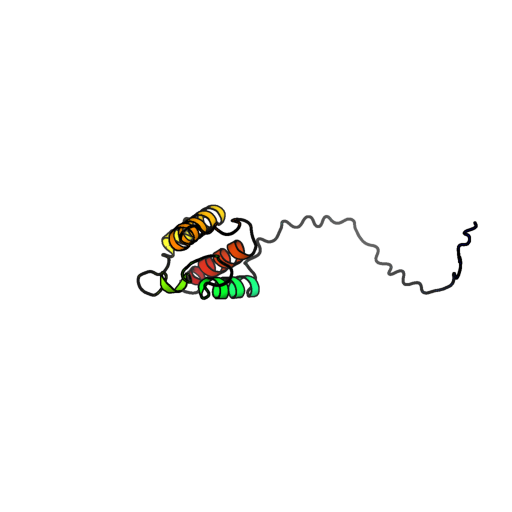M 645 C C . ILE A 1 88 ? -2.307 5.777 1.295 1.00 89.38 88 ILE A C 1
ATOM 647 O O . ILE A 1 88 ? -3.512 5.708 1.543 1.00 89.38 88 ILE A O 1
ATOM 651 N N . ASN A 1 89 ? -1.472 6.499 2.044 1.00 89.19 89 ASN A N 1
ATOM 652 C CA . ASN A 1 89 ? -1.894 7.187 3.263 1.00 89.19 89 ASN A CA 1
ATOM 653 C C . ASN A 1 89 ? -2.967 8.245 3.009 1.00 89.19 89 ASN A C 1
ATOM 655 O O . ASN A 1 89 ? -3.954 8.312 3.743 1.00 89.19 89 ASN A O 1
ATOM 659 N N . LYS A 1 90 ? -2.839 9.028 1.932 1.00 88.69 90 LYS A N 1
ATOM 660 C CA . LYS A 1 90 ? -3.870 9.990 1.524 1.00 88.69 90 LYS A CA 1
ATOM 661 C C . LYS A 1 90 ? -5.220 9.305 1.305 1.00 88.69 90 LYS A C 1
ATOM 663 O O . LYS A 1 90 ? -6.248 9.856 1.697 1.00 88.69 90 LYS A O 1
ATOM 668 N N . GLN A 1 91 ? -5.234 8.112 0.703 1.00 87.31 91 GLN A N 1
ATOM 669 C CA . GLN A 1 91 ? -6.468 7.347 0.505 1.00 87.31 91 GLN A CA 1
ATOM 670 C C . GLN A 1 91 ? -7.007 6.759 1.806 1.00 87.31 91 GLN A C 1
ATOM 672 O O . GLN A 1 91 ? -8.215 6.832 2.026 1.00 87.31 91 GLN A O 1
ATOM 677 N N . ILE A 1 92 ? -6.139 6.228 2.673 1.00 85.31 92 ILE A N 1
ATOM 678 C CA . ILE A 1 92 ? -6.530 5.746 4.002 1.00 85.31 92 ILE A CA 1
ATOM 679 C C . ILE A 1 92 ? -7.218 6.890 4.750 1.00 85.31 92 ILE A C 1
ATOM 681 O O . ILE A 1 92 ? -8.420 6.819 4.980 1.00 85.31 92 ILE A O 1
ATOM 685 N N . VAL A 1 93 ? -6.531 8.009 4.988 1.00 86.19 93 VAL A N 1
ATOM 686 C CA . VAL A 1 93 ? -7.067 9.157 5.744 1.00 86.19 93 VAL A CA 1
ATOM 687 C C . VAL A 1 93 ? -8.379 9.683 5.150 1.00 86.19 93 VAL A C 1
ATOM 689 O O . VAL A 1 93 ? -9.354 9.881 5.881 1.00 86.19 93 VAL A O 1
ATOM 692 N N . ALA A 1 94 ? -8.458 9.837 3.822 1.00 84.00 94 ALA A N 1
ATOM 693 C CA . ALA A 1 94 ? -9.675 10.299 3.149 1.00 84.00 94 ALA A CA 1
ATOM 694 C C . ALA A 1 94 ? -10.870 9.342 3.324 1.00 84.00 94 ALA A C 1
ATOM 696 O O . ALA A 1 94 ? -12.026 9.767 3.253 1.00 84.00 94 ALA A O 1
ATOM 697 N N . LYS A 1 95 ? -10.619 8.045 3.535 1.00 78.75 95 LYS A N 1
ATOM 698 C CA . LYS A 1 95 ? -11.656 7.020 3.721 1.00 78.75 95 LYS A CA 1
ATOM 699 C C . LYS A 1 95 ? -11.884 6.643 5.183 1.00 78.75 95 LYS A C 1
ATOM 701 O O . LYS A 1 95 ? -12.939 6.090 5.485 1.00 78.75 95 LYS A O 1
ATOM 706 N N . SER A 1 96 ? -10.976 6.983 6.092 1.00 71.75 96 SER A N 1
ATOM 707 C CA . SER A 1 96 ? -11.033 6.614 7.509 1.00 71.75 96 SER A CA 1
ATOM 708 C C . SER A 1 96 ? -11.907 7.508 8.394 1.00 71.75 96 SER A C 1
ATOM 710 O O . SER A 1 96 ? -12.004 7.244 9.586 1.00 71.75 96 SER A O 1
ATOM 712 N N . LYS A 1 97 ? -12.557 8.557 7.865 1.00 66.25 97 LYS A N 1
ATOM 713 C CA . LYS A 1 97 ? -13.354 9.520 8.663 1.00 66.25 97 LYS A CA 1
ATOM 714 C C . LYS A 1 97 ? -12.602 10.081 9.894 1.00 66.25 97 LYS A C 1
ATOM 716 O O . LYS A 1 97 ? -13.188 10.211 10.962 1.00 66.25 97 LYS A O 1
ATOM 721 N N . GLY A 1 98 ? -11.321 10.422 9.743 1.00 60.25 98 GLY A N 1
ATOM 722 C CA . GLY A 1 98 ? -10.535 11.072 10.803 1.00 60.25 98 GLY A CA 1
ATOM 723 C C . GLY A 1 98 ? -9.524 10.182 11.532 1.00 60.25 98 GLY A C 1
ATOM 724 O O . GLY A 1 98 ? -8.871 10.666 12.452 1.00 60.25 98 GLY A O 1
ATOM 725 N N . ALA A 1 99 ? -9.340 8.917 11.131 1.00 67.12 99 ALA A N 1
ATOM 726 C CA . ALA A 1 99 ? -8.202 8.137 11.624 1.00 67.12 99 ALA A CA 1
ATOM 727 C C . ALA A 1 99 ? -6.875 8.651 11.039 1.00 67.12 99 ALA A C 1
ATOM 729 O O . ALA A 1 99 ? -6.817 9.087 9.883 1.00 67.12 99 ALA A O 1
ATOM 730 N N . LYS A 1 100 ? -5.805 8.558 11.839 1.00 72.88 100 LYS A N 1
ATOM 731 C CA . LYS A 1 100 ? -4.431 8.757 11.367 1.00 72.88 100 LYS A CA 1
ATOM 732 C C . LYS A 1 100 ? -4.070 7.632 10.390 1.00 72.88 100 LYS 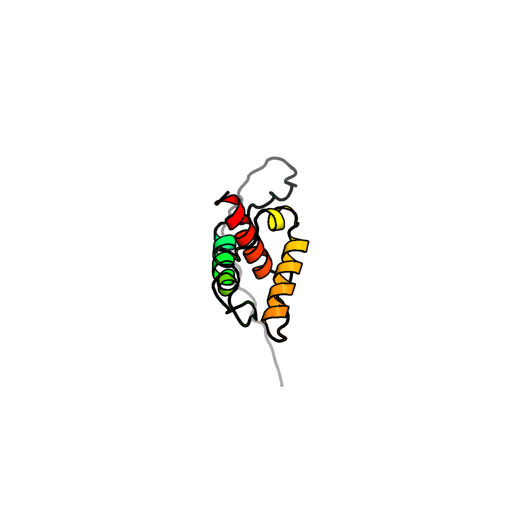A C 1
ATOM 734 O O . LYS A 1 100 ? -4.497 6.495 10.578 1.00 72.88 100 LYS A O 1
ATOM 739 N N . GLY A 1 101 ? -3.327 7.974 9.337 1.00 80.19 101 GLY A N 1
ATOM 740 C CA . GLY A 1 101 ? -2.740 6.986 8.430 1.00 80.19 101 GLY A CA 1
ATOM 741 C C . GLY A 1 101 ? -1.755 6.063 9.154 1.00 80.19 101 GLY A C 1
ATOM 742 O O . GLY A 1 101 ? -1.511 6.211 10.353 1.00 80.19 101 GLY A O 1
ATOM 743 N N . ILE A 1 102 ? -1.177 5.122 8.416 1.00 86.81 102 ILE A N 1
ATOM 744 C CA . ILE A 1 102 ? -0.125 4.234 8.927 1.00 86.81 102 ILE A CA 1
ATOM 745 C C . ILE A 1 102 ? 1.256 4.880 8.726 1.00 86.81 102 ILE A C 1
ATOM 747 O O . ILE A 1 102 ? 1.390 5.831 7.954 1.00 86.81 102 ILE A O 1
ATOM 751 N N . ALA A 1 103 ? 2.290 4.394 9.412 1.00 88.69 103 ALA A N 1
ATOM 752 C CA . ALA A 1 103 ? 3.655 4.893 9.218 1.00 88.69 103 ALA A CA 1
ATOM 753 C C . ALA A 1 103 ? 4.130 4.634 7.773 1.00 88.69 103 ALA A C 1
ATOM 755 O O . ALA A 1 103 ? 3.989 3.516 7.279 1.00 88.69 103 ALA A O 1
ATOM 756 N N . GLU A 1 104 ? 4.662 5.656 7.091 1.00 89.12 104 GLU A N 1
ATOM 757 C CA . GLU A 1 104 ? 5.073 5.570 5.674 1.00 89.12 104 GLU A CA 1
ATOM 758 C C . GLU A 1 104 ? 6.270 4.634 5.455 1.00 89.12 104 GLU A C 1
ATOM 760 O O . GLU A 1 104 ? 6.392 4.016 4.401 1.00 89.12 104 GLU A O 1
ATOM 765 N N . ASP A 1 105 ? 7.121 4.500 6.465 1.00 88.06 105 ASP A N 1
ATOM 766 C CA . ASP A 1 105 ? 8.298 3.634 6.526 1.00 88.06 105 ASP A CA 1
ATOM 767 C C . ASP A 1 105 ? 8.043 2.322 7.290 1.00 88.06 105 ASP A C 1
ATOM 769 O O . ASP A 1 105 ? 8.927 1.474 7.387 1.00 88.06 105 ASP A O 1
ATOM 773 N N . GLY A 1 106 ? 6.829 2.128 7.813 1.00 87.38 106 GLY A N 1
ATOM 774 C CA . GLY A 1 106 ? 6.472 0.960 8.610 1.00 87.38 106 GLY A CA 1
ATOM 775 C C . GLY A 1 106 ? 6.254 -0.310 7.785 1.00 87.38 106 GLY A C 1
ATOM 776 O O . GLY A 1 106 ? 5.907 -0.269 6.603 1.00 87.38 106 GLY A O 1
ATOM 777 N N . GLU A 1 107 ? 6.358 -1.461 8.452 1.00 91.06 107 GLU A N 1
ATOM 778 C CA . GLU A 1 107 ? 6.198 -2.793 7.844 1.00 91.06 107 GLU A CA 1
ATOM 779 C C . GLU A 1 107 ? 4.871 -2.948 7.085 1.00 91.06 107 GLU A C 1
ATOM 781 O O . GLU A 1 107 ? 4.833 -3.493 5.984 1.00 91.06 107 GLU A O 1
ATOM 786 N N . GLN A 1 108 ? 3.778 -2.401 7.628 1.00 89.62 108 GLN A N 1
ATOM 787 C CA . GLN A 1 108 ? 2.462 -2.445 6.985 1.00 89.62 108 GLN A CA 1
ATOM 788 C C . GLN A 1 108 ? 2.431 -1.690 5.648 1.00 89.62 108 GLN A C 1
ATOM 790 O O . GLN A 1 108 ? 1.792 -2.145 4.697 1.00 89.62 108 GLN A O 1
ATOM 795 N N . MET A 1 109 ? 3.108 -0.540 5.564 1.00 92.56 109 MET A N 1
ATOM 796 C CA . MET A 1 109 ? 3.176 0.242 4.330 1.00 92.56 109 MET A CA 1
ATOM 797 C C . MET A 1 109 ? 4.045 -0.468 3.295 1.00 92.56 109 MET A C 1
ATOM 799 O O . MET A 1 109 ? 3.636 -0.602 2.141 1.00 92.56 109 MET A O 1
ATOM 803 N N . GLN A 1 110 ? 5.194 -0.994 3.720 1.00 92.12 110 GLN A N 1
ATOM 804 C CA . GLN A 1 110 ? 6.089 -1.767 2.858 1.00 92.12 110 GLN A CA 1
ATOM 805 C C . GLN A 1 110 ? 5.395 -3.010 2.285 1.00 92.12 110 GLN A C 1
ATOM 807 O O . GLN A 1 110 ? 5.469 -3.263 1.083 1.00 92.12 110 GLN A O 1
ATOM 812 N N . ALA A 1 111 ? 4.625 -3.728 3.105 1.00 92.31 111 ALA A N 1
ATOM 813 C CA . ALA A 1 111 ? 3.825 -4.863 2.658 1.00 92.31 111 ALA A CA 1
ATOM 814 C C . ALA A 1 111 ? 2.778 -4.459 1.603 1.00 92.31 111 ALA A C 1
ATOM 816 O O . ALA A 1 111 ? 2.645 -5.113 0.565 1.00 92.31 111 ALA A O 1
ATOM 817 N N . LEU A 1 112 ? 2.056 -3.353 1.820 1.00 91.19 112 LEU A N 1
ATOM 818 C CA . LEU A 1 112 ? 1.090 -2.834 0.845 1.00 91.19 112 LEU A CA 1
ATOM 819 C C . LEU A 1 112 ? 1.753 -2.431 -0.477 1.00 91.19 112 LEU A C 1
ATOM 821 O O . LEU A 1 112 ? 1.230 -2.769 -1.541 1.00 91.19 112 LEU A O 1
ATOM 825 N N . ILE A 1 113 ? 2.889 -1.735 -0.419 1.00 92.19 113 ILE A N 1
ATOM 826 C CA . ILE A 1 113 ? 3.664 -1.329 -1.598 1.00 92.19 113 ILE A CA 1
ATOM 827 C C . ILE A 1 113 ? 4.121 -2.560 -2.378 1.00 92.19 113 ILE A C 1
ATOM 829 O O . ILE A 1 113 ? 3.861 -2.645 -3.581 1.00 92.19 113 ILE A O 1
ATOM 833 N N . ALA A 1 114 ? 4.721 -3.536 -1.693 1.00 92.44 114 ALA A N 1
ATOM 834 C CA . ALA A 1 114 ? 5.173 -4.788 -2.288 1.00 92.44 114 ALA A CA 1
ATOM 835 C C . ALA A 1 114 ? 4.035 -5.508 -3.022 1.00 92.44 114 ALA A C 1
ATOM 837 O O . ALA A 1 114 ? 4.171 -5.873 -4.191 1.00 92.44 114 ALA A O 1
ATOM 838 N N . TYR A 1 115 ? 2.875 -5.638 -2.373 1.00 92.12 115 TYR A N 1
ATOM 839 C CA . TYR A 1 115 ? 1.700 -6.253 -2.980 1.00 92.12 115 TYR A CA 1
ATOM 840 C C . TYR A 1 115 ? 1.179 -5.480 -4.200 1.00 92.12 115 TYR A C 1
ATOM 842 O O . TYR A 1 115 ? 0.913 -6.084 -5.241 1.00 92.12 115 TYR A O 1
ATOM 850 N N . ILE A 1 116 ? 1.041 -4.153 -4.100 1.00 89.69 116 ILE A N 1
ATOM 851 C CA . ILE A 1 116 ? 0.539 -3.312 -5.198 1.00 89.69 116 ILE A CA 1
ATOM 852 C C . ILE A 1 116 ? 1.482 -3.387 -6.400 1.00 89.69 116 ILE A C 1
ATOM 854 O O . ILE A 1 116 ? 1.017 -3.552 -7.528 1.00 89.69 116 ILE A O 1
ATOM 858 N N . ARG A 1 117 ? 2.798 -3.312 -6.179 1.00 89.44 117 ARG A N 1
ATOM 859 C CA . ARG A 1 117 ? 3.782 -3.470 -7.254 1.00 89.44 117 ARG A CA 1
ATOM 860 C C . ARG A 1 117 ? 3.706 -4.860 -7.874 1.00 89.44 117 ARG A C 1
ATOM 862 O O . ARG A 1 117 ? 3.622 -4.961 -9.096 1.00 89.44 117 ARG A O 1
ATOM 869 N N . GLN A 1 118 ? 3.655 -5.921 -7.068 1.00 87.12 118 GLN A N 1
ATOM 870 C CA . GLN A 1 118 ? 3.585 -7.280 -7.600 1.00 87.12 118 GLN A CA 1
ATOM 871 C C . GLN A 1 118 ? 2.311 -7.532 -8.416 1.00 87.12 118 GLN A C 1
ATOM 873 O O . GLN A 1 118 ? 2.395 -8.110 -9.497 1.00 87.12 118 GLN A O 1
ATOM 878 N N . GLU A 1 119 ? 1.143 -7.050 -7.978 1.00 84.44 119 GLU A N 1
ATOM 879 C CA . GLU A 1 119 ? -0.103 -7.178 -8.755 1.00 84.44 119 GLU A CA 1
ATOM 880 C C . GLU A 1 119 ? -0.010 -6.535 -10.151 1.00 84.44 119 GLU A C 1
ATOM 882 O O . GLU A 1 119 ? -0.763 -6.924 -11.044 1.00 84.44 119 GLU A O 1
ATOM 887 N N . HIS A 1 120 ? 0.912 -5.590 -10.360 1.00 79.81 120 HIS A N 1
ATOM 888 C CA . HIS A 1 120 ? 1.165 -4.953 -11.653 1.00 79.81 120 HIS A CA 1
ATOM 889 C C . HIS A 1 120 ? 2.338 -5.552 -12.439 1.00 79.81 120 HIS A C 1
ATOM 891 O O . HIS A 1 120 ? 2.354 -5.413 -13.660 1.00 79.81 120 HIS A O 1
ATOM 897 N N . ILE A 1 121 ? 3.271 -6.238 -11.774 1.00 69.88 121 ILE A N 1
ATOM 898 C CA . ILE A 1 121 ? 4.372 -6.971 -12.416 1.00 69.88 121 ILE A CA 1
ATOM 899 C C . ILE A 1 121 ? 3.883 -8.330 -12.939 1.00 69.88 121 ILE A C 1
ATOM 901 O O . ILE A 1 121 ? 4.176 -8.691 -14.070 1.00 69.88 121 ILE A O 1
ATOM 905 N N . THR A 1 122 ? 3.116 -9.088 -12.145 1.00 58.00 122 THR A N 1
ATOM 906 C CA . THR A 1 122 ? 2.752 -10.485 -12.470 1.00 58.00 122 THR A CA 1
ATOM 907 C C . THR A 1 122 ? 1.514 -10.618 -13.363 1.00 58.00 122 THR A C 1
ATOM 909 O O . THR A 1 122 ? 1.257 -11.689 -13.901 1.00 58.00 122 THR A O 1
ATOM 912 N N . LYS A 1 123 ? 0.716 -9.553 -13.511 1.00 52.09 123 LYS A N 1
ATOM 913 C CA . LYS A 1 123 ? -0.459 -9.508 -14.410 1.00 52.09 123 LYS A CA 1
ATOM 914 C C . LYS A 1 123 ? -0.219 -8.655 -15.660 1.00 52.09 123 LYS A C 1
ATOM 916 O O . LYS A 1 123 ? -1.182 -8.246 -16.309 1.00 52.09 123 LYS A O 1
ATOM 921 N N . GLY A 1 124 ? 1.045 -8.309 -15.893 1.00 42.03 124 GLY A N 1
ATOM 922 C CA . GLY A 1 124 ? 1.520 -7.509 -17.010 1.00 42.03 124 GLY A CA 1
ATOM 923 C C . GLY A 1 124 ? 1.639 -8.292 -18.297 1.00 42.03 124 GLY A C 1
ATOM 924 O O . GLY A 1 124 ? 1.982 -9.488 -18.213 1.00 42.03 124 GLY A O 1
#

Radius of gyration: 25.55 Å; Cα contacts (8 Å, |Δi|>4): 102; chains: 1; bounding box: 56×40×80 Å

Solvent-accessible surface area (backbone atoms only — not comparable to full-atom values): 7851 Å² total; per-residue (Å²): 136,84,86,90,79,89,89,78,85,86,80,88,80,88,82,89,80,87,81,87,77,86,83,79,98,70,89,79,82,67,75,79,72,84,69,74,71,50,72,65,43,28,52,51,11,49,48,50,36,63,36,35,73,93,55,59,26,74,59,24,53,48,80,67,40,45,79,98,47,38,82,55,54,80,57,56,75,74,40,55,71,70,58,44,34,53,53,52,32,53,53,33,32,74,53,20,83,77,36,70,52,71,56,68,89,34,71,71,39,51,13,36,50,41,24,57,51,45,63,47,61,79,74,101

Foldseek 3Di:
DDDDDDDDDDDDDDDDDDDDDDDDDDDPPPPPDPDLDDPVLQVLLVVQQQDVPPFLFPDRVCVQQDDPNNDDLVVLVVDDLLRVLVVVQVVRCVGNVHDHGDDSPDSNSSSNNSNSNVVSVVVD